Protein AF-A0A2M9NXG1-F1 (afdb_monomer)

Radius of gyration: 19.28 Å; Cα contacts (8 Å, |Δi|>4): 53; chains: 1; bounding box: 43×32×61 Å

Secondary structure (DSSP, 8-state):
------GGGGG------GGGGS-TTSHHHHHHHH---THHHHHHGGGS-SSSSPPPPHHHHHHHHHHHHHTT-S-HHHHHHHHHHHHHHHSSTT-----SHHHHHHHHHHHHHHHHHHHHHHHHHHHTT--

Foldseek 3Di:
DDDPPDPVVVPDDDDDDLVNLAACPDPLVVVVVVDDPPVVCVVCVVVDDPDDDDDDDVSVVVSLVCVCVVVVPPDSVSSVVVVVCCCVPVQVPVDDPDDDPVVVVVSVVVSSVVVSNVNVVVNVCVVVVVD

Structure (mmCIF, N/CA/C/O backbone):
data_AF-A0A2M9NXG1-F1
#
_entry.id   AF-A0A2M9NXG1-F1
#
loop_
_atom_site.group_PDB
_atom_site.id
_atom_site.type_symbol
_atom_site.label_atom_id
_atom_site.label_alt_id
_atom_site.label_comp_id
_atom_site.label_asym_id
_atom_site.label_entity_id
_atom_site.label_seq_id
_atom_site.pdbx_PDB_ins_code
_atom_site.Cartn_x
_atom_site.Cartn_y
_atom_site.Cartn_z
_atom_site.occupancy
_atom_site.B_iso_or_equiv
_atom_site.auth_seq_id
_atom_site.auth_comp_id
_atom_site.auth_asym_id
_atom_site.auth_atom_id
_atom_site.pdbx_PDB_model_num
ATOM 1 N N . MET A 1 1 ? -21.607 -7.079 36.948 1.00 35.66 1 MET A N 1
ATOM 2 C CA . MET A 1 1 ? -20.806 -8.142 37.595 1.00 35.66 1 MET A CA 1
ATOM 3 C C . MET A 1 1 ? -19.366 -8.006 37.132 1.00 35.66 1 MET A C 1
ATOM 5 O O . MET A 1 1 ? -19.154 -7.797 35.946 1.00 35.66 1 MET A O 1
ATOM 9 N N . LEU A 1 2 ? -18.403 -8.051 38.055 1.00 30.48 2 LEU A N 1
ATOM 10 C CA . LEU A 1 2 ? -16.974 -7.956 37.746 1.00 30.48 2 LEU A CA 1
ATOM 11 C C . LEU A 1 2 ? -16.522 -9.283 37.107 1.00 30.48 2 LEU A C 1
ATOM 13 O O . LEU A 1 2 ? -16.522 -10.313 37.778 1.00 30.48 2 LEU A 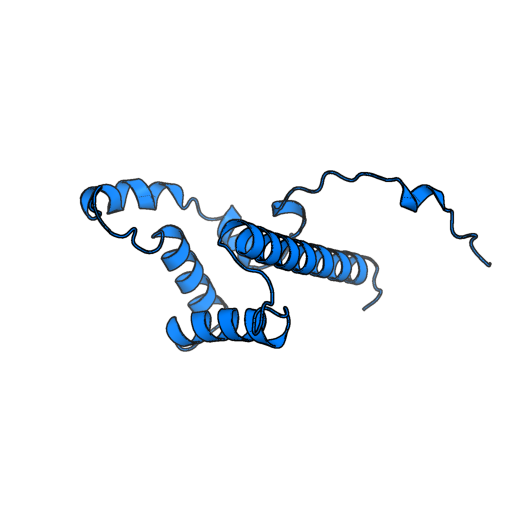O 1
ATOM 17 N N . SER A 1 3 ? -16.179 -9.278 35.818 1.00 47.06 3 SER A N 1
ATOM 18 C CA . SER A 1 3 ? -15.584 -10.447 35.161 1.00 47.06 3 SER A CA 1
ATOM 19 C C . SER A 1 3 ? -14.103 -10.512 35.517 1.00 47.06 3 SER A C 1
ATOM 21 O O . SER A 1 3 ? -13.369 -9.552 35.284 1.00 47.06 3 SER A O 1
ATOM 23 N N . LYS A 1 4 ? -13.651 -11.639 36.077 1.00 50.09 4 LYS A N 1
ATOM 24 C CA . LYS A 1 4 ? -12.222 -11.909 36.273 1.00 50.09 4 LYS A CA 1
ATOM 25 C C . LYS A 1 4 ? -11.551 -11.942 34.898 1.00 50.09 4 LYS A C 1
ATOM 27 O O . LYS A 1 4 ? -12.021 -12.637 34.002 1.00 50.09 4 LYS A O 1
ATOM 32 N N . HIS A 1 5 ? -10.481 -11.170 34.721 1.00 50.50 5 HIS A N 1
ATOM 33 C CA . HIS A 1 5 ? -9.634 -11.286 33.539 1.00 50.50 5 HIS A CA 1
ATOM 34 C C . HIS A 1 5 ? -8.909 -12.626 33.602 1.00 50.50 5 HIS A C 1
ATOM 36 O O . HIS A 1 5 ? -7.961 -12.783 34.372 1.00 50.50 5 HIS A O 1
ATOM 42 N N . ASP A 1 6 ? -9.378 -13.586 32.811 1.00 53.22 6 ASP A N 1
ATOM 43 C CA . ASP A 1 6 ? -8.722 -14.876 32.676 1.00 53.22 6 ASP A CA 1
ATOM 44 C C . ASP A 1 6 ? -7.356 -14.660 32.014 1.00 53.22 6 ASP A C 1
ATOM 46 O O . ASP A 1 6 ? -7.244 -14.213 30.869 1.00 53.22 6 ASP A O 1
ATOM 50 N N . SER A 1 7 ? -6.281 -14.937 32.750 1.00 57.00 7 SER A N 1
ATOM 51 C CA . SER A 1 7 ? -4.898 -14.792 32.279 1.00 57.00 7 SER A CA 1
ATOM 52 C C . SER A 1 7 ? -4.524 -15.774 31.162 1.00 57.00 7 SER A C 1
ATOM 54 O O . SER A 1 7 ? -3.406 -15.717 30.653 1.00 57.00 7 SER A O 1
ATOM 56 N N . ILE A 1 8 ? -5.458 -16.650 30.784 1.00 53.97 8 ILE A N 1
ATOM 57 C CA . ILE A 1 8 ? -5.332 -17.709 29.779 1.00 53.97 8 ILE A CA 1
ATOM 58 C C . ILE A 1 8 ? -5.081 -17.133 28.372 1.00 53.97 8 ILE A C 1
ATOM 60 O O . ILE A 1 8 ? -4.371 -17.743 27.578 1.00 53.97 8 ILE A O 1
ATOM 64 N N . LEU A 1 9 ? -5.523 -15.902 28.090 1.00 53.00 9 LEU A N 1
ATOM 65 C CA . LEU A 1 9 ? -5.294 -15.243 26.794 1.00 53.00 9 LEU A CA 1
ATOM 66 C C . LEU A 1 9 ? -3.826 -14.846 26.535 1.00 53.00 9 LEU A C 1
ATOM 68 O O . LEU A 1 9 ? -3.477 -14.508 25.408 1.00 53.00 9 LEU A O 1
ATOM 72 N N . ARG A 1 10 ? -2.942 -14.867 27.546 1.00 49.28 10 ARG A N 1
ATOM 73 C CA . ARG A 1 10 ? -1.537 -14.433 27.387 1.00 49.28 10 ARG A CA 1
ATOM 74 C C . ARG A 1 10 ? -0.636 -15.441 26.664 1.00 49.28 10 ARG A C 1
ATOM 76 O O . ARG A 1 10 ? 0.457 -15.061 26.260 1.00 49.28 10 ARG A O 1
ATOM 83 N N . GLY A 1 11 ? -1.072 -16.692 26.514 1.00 52.03 11 GLY A N 1
ATOM 84 C CA . GLY A 1 11 ? -0.316 -17.759 25.841 1.00 52.03 11 GLY A CA 1
ATOM 85 C C . GLY A 1 11 ? -0.928 -18.233 24.522 1.00 52.03 11 GLY A C 1
ATOM 86 O O . GLY A 1 11 ? -0.458 -19.219 23.959 1.00 52.03 11 GLY A O 1
ATOM 87 N N . GLN A 1 12 ? -1.993 -17.583 24.047 1.00 49.41 12 GLN A N 1
ATOM 88 C CA . GLN A 1 12 ? -2.719 -18.030 22.864 1.00 49.41 12 GLN A CA 1
ATOM 89 C C . GLN A 1 12 ? -1.974 -17.594 21.596 1.00 49.41 12 GLN A C 1
ATOM 91 O O . GLN A 1 12 ? -1.908 -16.413 21.260 1.00 49.41 12 GLN A O 1
ATOM 96 N N . LEU A 1 13 ? -1.382 -18.567 20.906 1.00 54.19 13 LEU A N 1
ATOM 97 C CA . LEU A 1 13 ? -0.794 -18.390 19.582 1.00 54.19 13 LEU A CA 1
ATOM 98 C C . LEU A 1 13 ? -1.910 -18.504 18.538 1.00 54.19 13 LEU A C 1
ATOM 100 O O . LEU A 1 13 ? -2.389 -19.599 18.254 1.00 54.19 13 LEU A O 1
ATOM 104 N N . GLU A 1 14 ? -2.335 -17.373 17.975 1.00 59.94 14 GLU A N 1
ATOM 105 C CA . GLU A 1 14 ? -3.220 -17.346 16.809 1.00 59.94 14 GLU A CA 1
ATOM 106 C C . GLU A 1 14 ? -2.398 -17.168 15.532 1.00 59.94 14 GLU A C 1
ATOM 108 O O . GLU A 1 14 ? -1.705 -16.168 15.337 1.00 59.94 14 GLU A O 1
ATOM 113 N N . MET A 1 15 ? -2.490 -18.152 14.639 1.00 55.59 15 MET A N 1
ATOM 114 C CA . MET A 1 15 ? -1.951 -18.051 13.287 1.00 55.59 15 MET A CA 1
ATOM 115 C C . MET A 1 15 ? -2.935 -17.253 12.430 1.00 55.59 15 MET A C 1
ATOM 117 O O . MET A 1 15 ? -3.906 -17.803 11.914 1.00 55.59 15 MET A O 1
ATOM 121 N N . ILE A 1 16 ? -2.691 -15.948 12.304 1.00 60.38 16 ILE A N 1
ATOM 122 C CA . ILE A 1 16 ? -3.506 -15.043 11.486 1.00 60.38 16 ILE A CA 1
ATOM 123 C C . ILE A 1 16 ? -2.853 -14.888 10.109 1.00 60.38 16 ILE A C 1
ATOM 125 O O . ILE A 1 16 ? -1.673 -14.549 10.000 1.00 60.38 16 ILE A O 1
ATOM 129 N N . THR A 1 17 ? -3.619 -15.118 9.043 1.00 63.62 17 THR A N 1
ATOM 130 C CA . THR A 1 17 ? -3.157 -14.859 7.668 1.00 63.62 17 THR A CA 1
ATOM 131 C C . THR A 1 17 ? -3.287 -13.373 7.328 1.00 63.62 17 THR A C 1
ATOM 133 O O . THR A 1 17 ? -4.179 -12.690 7.826 1.00 63.62 17 THR A O 1
ATOM 136 N N . LEU A 1 18 ? -2.409 -12.844 6.464 1.00 59.81 18 LEU A N 1
ATOM 137 C CA . LEU A 1 18 ? -2.421 -11.417 6.103 1.00 59.81 18 LEU A CA 1
ATOM 138 C C . LEU A 1 18 ? -3.780 -10.942 5.560 1.00 59.81 18 LEU A C 1
ATOM 140 O O . LEU A 1 18 ? -4.177 -9.811 5.828 1.00 59.81 18 LEU A O 1
ATOM 144 N N . ASP A 1 19 ? -4.499 -11.813 4.851 1.00 62.91 19 ASP A N 1
ATOM 145 C CA . ASP A 1 19 ? -5.816 -11.521 4.281 1.00 62.91 19 ASP A CA 1
ATOM 146 C C . ASP A 1 19 ? -6.896 -11.338 5.361 1.00 62.91 19 ASP A C 1
ATOM 148 O O . ASP A 1 19 ? -7.715 -10.420 5.300 1.00 62.91 19 ASP A O 1
ATOM 152 N N . GLN A 1 20 ? -6.819 -12.117 6.445 1.00 58.88 20 GLN A N 1
ATOM 153 C CA . GLN A 1 20 ? -7.715 -11.971 7.594 1.00 58.88 20 GLN A CA 1
ATOM 154 C C . GLN A 1 20 ? -7.539 -10.626 8.308 1.00 58.88 20 GLN A C 1
ATOM 156 O O . GLN A 1 20 ? -8.429 -10.207 9.052 1.00 58.88 20 GLN A O 1
ATOM 161 N N . LEU A 1 21 ? -6.411 -9.932 8.117 1.00 61.34 21 LEU A N 1
ATOM 162 C CA . LEU A 1 21 ? -6.132 -8.663 8.789 1.00 61.34 21 LEU A CA 1
ATOM 163 C C . LEU A 1 21 ? -6.814 -7.442 8.146 1.00 61.34 21 LEU A C 1
ATOM 165 O O . LEU A 1 21 ? -6.804 -6.339 8.700 1.00 61.34 21 LEU A O 1
ATOM 169 N N . VAL A 1 22 ? -7.413 -7.611 6.972 1.00 60.75 22 VAL A N 1
ATOM 170 C CA . VAL A 1 22 ? -7.978 -6.523 6.171 1.00 60.75 22 VAL A CA 1
ATOM 171 C C . VAL A 1 22 ? -9.515 -6.648 6.191 1.00 60.75 22 VAL A C 1
ATOM 173 O O . VAL A 1 22 ? -10.068 -7.719 6.424 1.00 60.75 22 VAL A O 1
ATOM 176 N N . ARG A 1 23 ? -10.252 -5.523 6.115 1.00 63.97 23 ARG A N 1
ATOM 177 C CA . ARG A 1 23 ? -11.684 -5.530 6.463 1.00 63.97 23 ARG A CA 1
ATOM 178 C C . ARG A 1 23 ? -12.533 -6.216 5.400 1.00 63.97 23 ARG A C 1
ATOM 180 O O . ARG A 1 23 ? -12.617 -5.650 4.318 1.00 63.97 23 ARG A O 1
ATOM 187 N N . PRO A 1 24 ? -13.311 -7.271 5.715 1.00 57.69 24 PRO A N 1
ATOM 188 C CA . PRO A 1 24 ? -13.941 -8.122 4.704 1.00 57.69 24 PRO A CA 1
ATOM 189 C C . PRO A 1 24 ? -14.957 -7.386 3.819 1.00 57.69 24 PRO A C 1
ATOM 191 O O . PRO A 1 24 ? -15.223 -7.812 2.705 1.00 57.69 24 PRO A O 1
ATOM 194 N N . ASN A 1 25 ? -15.510 -6.254 4.278 1.00 57.75 25 ASN A N 1
ATOM 195 C CA . ASN A 1 25 ? -16.458 -5.440 3.508 1.00 57.75 25 ASN A CA 1
ATOM 196 C C . ASN A 1 25 ? -15.860 -4.115 2.995 1.00 57.75 25 ASN A C 1
ATOM 198 O O . ASN A 1 25 ? -16.593 -3.205 2.605 1.00 57.75 25 ASN A O 1
ATOM 202 N N . GLN A 1 26 ? -14.533 -3.959 3.017 1.00 71.56 26 GLN A N 1
ATOM 203 C CA . GLN A 1 26 ? -13.892 -2.791 2.424 1.00 71.56 26 GLN A CA 1
ATOM 204 C C . GLN A 1 26 ? -13.865 -2.933 0.903 1.00 71.56 26 GLN A C 1
ATOM 206 O O . GLN A 1 26 ? -13.575 -3.993 0.361 1.00 71.56 26 GLN A O 1
ATOM 211 N N . LEU A 1 27 ? -14.118 -1.821 0.220 1.00 73.00 27 LEU A N 1
ATOM 212 C CA . LEU A 1 27 ? -14.170 -1.724 -1.236 1.00 73.00 27 LEU A CA 1
ATOM 213 C C . LEU A 1 27 ? -12.959 -2.355 -1.945 1.00 73.00 27 LEU A C 1
ATOM 215 O O . LEU A 1 27 ? -13.116 -2.983 -2.980 1.00 73.00 27 LEU A O 1
ATOM 219 N N . VAL A 1 28 ? -11.773 -2.276 -1.338 1.00 74.06 28 VAL A N 1
ATOM 220 C CA . VAL A 1 28 ? -10.535 -2.861 -1.875 1.00 74.06 28 VAL A CA 1
ATOM 221 C C . VAL A 1 28 ? -10.599 -4.394 -1.973 1.00 74.06 28 VAL A C 1
ATOM 223 O O . VAL A 1 28 ? -10.135 -4.938 -2.966 1.00 74.06 28 VAL A O 1
ATOM 226 N N . HIS A 1 29 ? -11.240 -5.088 -1.024 1.00 74.75 29 HIS A N 1
ATOM 227 C CA . HIS A 1 29 ? -11.441 -6.542 -1.129 1.00 74.75 29 HIS A CA 1
ATOM 228 C C . HIS A 1 29 ? -12.456 -6.910 -2.193 1.00 74.75 29 HIS A C 1
ATOM 230 O O . HIS A 1 29 ? -12.294 -7.914 -2.869 1.00 74.75 29 HIS A O 1
ATOM 236 N N . LYS A 1 30 ? -13.506 -6.098 -2.355 1.00 77.44 30 LYS A N 1
ATOM 237 C CA . LYS A 1 30 ? -14.485 -6.321 -3.424 1.00 77.44 30 LYS A CA 1
ATOM 238 C C . LYS A 1 30 ? -13.822 -6.194 -4.791 1.00 77.44 30 LYS A C 1
ATOM 240 O O . LYS A 1 30 ? -14.115 -6.984 -5.672 1.00 77.44 30 LYS A O 1
ATOM 245 N N . ILE A 1 31 ? -12.908 -5.236 -4.936 1.00 78.75 31 ILE A N 1
ATOM 246 C CA . ILE A 1 31 ? -12.103 -5.047 -6.146 1.00 78.75 31 ILE A CA 1
ATOM 247 C C . ILE A 1 31 ? -11.167 -6.244 -6.369 1.00 78.75 31 ILE A C 1
ATOM 249 O O . ILE A 1 31 ? -11.104 -6.754 -7.480 1.00 78.75 31 ILE A O 1
ATOM 253 N N . GLU A 1 32 ? -10.468 -6.708 -5.331 1.00 78.31 32 GLU A N 1
ATOM 254 C CA . GLU A 1 32 ? -9.538 -7.841 -5.438 1.00 78.31 32 GLU A CA 1
ATOM 255 C C . GLU A 1 32 ? -10.240 -9.181 -5.686 1.00 78.31 32 GLU A C 1
ATOM 257 O O . GLU A 1 32 ? -9.762 -9.976 -6.483 1.00 78.31 32 GLU A O 1
ATOM 262 N N . ALA A 1 33 ? -11.404 -9.412 -5.078 1.00 81.81 33 ALA A N 1
ATOM 263 C CA . ALA A 1 33 ? -12.207 -10.609 -5.319 1.00 81.81 33 ALA A CA 1
ATOM 264 C C . ALA A 1 33 ? -12.908 -10.596 -6.689 1.00 81.81 33 ALA A C 1
ATOM 266 O O . ALA A 1 33 ? -13.224 -11.654 -7.224 1.00 81.81 33 ALA A O 1
ATOM 267 N N . ALA A 1 34 ? -13.184 -9.413 -7.247 1.00 84.06 34 ALA A N 1
ATOM 268 C CA . ALA A 1 34 ? -13.870 -9.275 -8.531 1.00 84.06 34 ALA A CA 1
ATOM 269 C C . ALA A 1 34 ? -12.927 -9.315 -9.741 1.00 84.06 34 ALA A C 1
ATOM 271 O O . ALA A 1 34 ? -13.408 -9.462 -10.863 1.00 84.06 34 ALA A O 1
ATOM 272 N N . MET A 1 35 ? -11.616 -9.143 -9.545 1.00 83.62 35 MET A N 1
ATOM 273 C CA . MET A 1 35 ? -10.657 -9.036 -10.644 1.00 83.62 35 MET A CA 1
ATOM 274 C C . MET A 1 35 ? -9.442 -9.924 -10.417 1.00 83.62 35 MET A C 1
ATOM 276 O O . MET A 1 35 ? -8.687 -9.742 -9.465 1.00 83.62 35 MET A O 1
ATOM 280 N N . ASP A 1 36 ? -9.215 -10.831 -11.361 1.00 87.81 36 ASP A N 1
ATOM 281 C CA . ASP A 1 36 ? -7.936 -11.512 -11.493 1.00 87.81 36 ASP A CA 1
ATOM 282 C C . ASP A 1 36 ? -6.919 -10.558 -12.136 1.00 87.81 36 ASP A C 1
ATOM 284 O O . ASP A 1 36 ? -7.183 -9.968 -13.181 1.00 87.81 36 ASP A O 1
ATOM 288 N N . PHE A 1 37 ? -5.762 -10.381 -11.498 1.00 86.00 37 PHE A N 1
ATOM 289 C CA . PHE A 1 37 ? -4.680 -9.519 -11.982 1.00 86.00 37 PHE A CA 1
ATOM 290 C C . PHE A 1 37 ? -3.532 -10.302 -12.628 1.00 86.00 37 PHE A C 1
ATOM 292 O O . PHE A 1 37 ? -2.585 -9.687 -13.120 1.00 86.00 37 PHE A O 1
ATOM 299 N N . THR A 1 38 ? -3.575 -11.637 -12.608 1.00 88.81 38 THR A N 1
ATOM 300 C CA . THR A 1 38 ? -2.465 -12.473 -13.090 1.00 88.81 38 THR A CA 1
ATOM 301 C C . THR A 1 38 ? -2.224 -12.307 -14.589 1.00 88.81 38 THR A C 1
ATOM 303 O O . THR A 1 38 ? -1.067 -12.215 -14.998 1.00 88.81 38 THR A O 1
ATOM 306 N N . PHE A 1 39 ? -3.290 -12.109 -15.377 1.00 90.50 39 PHE A N 1
ATOM 307 C CA . PHE A 1 39 ? -3.226 -11.880 -16.829 1.00 90.50 39 PHE A CA 1
ATOM 308 C C . PHE A 1 39 ? -2.310 -10.713 -17.235 1.00 90.50 39 PHE A C 1
ATOM 310 O O . PHE A 1 39 ? -1.793 -10.673 -18.349 1.00 90.50 39 PHE A O 1
ATOM 317 N N . ILE A 1 40 ? -2.103 -9.743 -16.337 1.00 90.06 40 ILE A N 1
ATOM 318 C CA . ILE A 1 40 ? -1.285 -8.559 -16.611 1.00 90.06 40 ILE A CA 1
ATOM 319 C C . ILE A 1 40 ? 0.160 -8.963 -16.868 1.00 90.06 40 ILE A C 1
ATOM 321 O O . ILE A 1 40 ? 0.795 -8.368 -17.734 1.00 90.06 40 ILE A O 1
ATOM 325 N N . TYR A 1 41 ? 0.676 -9.958 -16.141 1.00 90.06 41 TYR A N 1
ATOM 326 C CA . TYR A 1 41 ? 2.051 -10.408 -16.327 1.00 90.06 41 TYR A CA 1
ATOM 327 C C . TYR A 1 41 ? 2.268 -10.953 -17.731 1.00 90.06 41 TYR A C 1
ATOM 329 O O . TYR A 1 41 ? 3.248 -10.567 -18.360 1.00 90.06 41 TYR A O 1
ATOM 337 N N . ASP A 1 42 ? 1.335 -11.754 -18.242 1.00 92.19 42 ASP A N 1
ATOM 338 C CA . ASP A 1 42 ? 1.429 -12.324 -19.587 1.00 92.19 42 ASP A CA 1
ATOM 339 C C . ASP A 1 42 ? 1.393 -11.238 -20.668 1.00 92.19 42 ASP A C 1
ATOM 341 O O . ASP A 1 42 ? 2.158 -11.296 -21.625 1.00 92.19 42 ASP A O 1
ATOM 345 N N . LEU A 1 43 ? 0.568 -10.199 -20.488 1.00 91.06 43 LEU A N 1
ATOM 346 C CA . LEU A 1 43 ? 0.452 -9.100 -21.453 1.00 91.06 43 LEU A CA 1
ATOM 347 C C . LEU A 1 43 ? 1.706 -8.231 -21.554 1.00 91.06 43 LEU A C 1
ATOM 349 O O . LEU A 1 43 ? 1.986 -7.677 -22.615 1.00 91.06 43 LEU A O 1
ATOM 353 N N . VAL A 1 44 ? 2.414 -8.036 -20.443 1.00 90.12 44 VAL A N 1
ATOM 354 C CA . VAL A 1 44 ? 3.516 -7.066 -20.382 1.00 90.12 44 VAL A CA 1
ATOM 355 C C . VAL A 1 44 ? 4.888 -7.717 -20.330 1.00 90.12 44 VAL A C 1
ATOM 357 O O . VAL A 1 44 ? 5.874 -6.992 -20.412 1.00 90.12 44 VAL A O 1
ATOM 360 N N . LYS A 1 45 ? 4.977 -9.046 -20.196 1.00 88.44 45 LYS A N 1
ATOM 361 C CA . LYS A 1 45 ? 6.239 -9.776 -20.010 1.00 88.44 45 LYS A CA 1
ATOM 362 C C . LYS A 1 45 ? 7.309 -9.359 -21.017 1.00 88.44 45 LYS A C 1
ATOM 364 O O . LYS A 1 45 ? 8.406 -8.994 -20.610 1.00 88.44 45 LYS A O 1
ATOM 369 N N . ASP A 1 46 ? 6.952 -9.325 -22.297 1.00 90.94 46 ASP A N 1
ATOM 370 C CA . ASP A 1 46 ? 7.884 -9.027 -23.390 1.00 90.94 46 ASP A CA 1
ATOM 371 C C . ASP A 1 46 ? 8.329 -7.552 -23.424 1.00 90.94 46 ASP A C 1
ATOM 373 O O . ASP A 1 46 ? 9.307 -7.202 -24.082 1.00 90.94 46 ASP A O 1
ATOM 377 N N . MET A 1 47 ? 7.634 -6.675 -22.691 1.00 87.12 47 MET A N 1
ATOM 378 C CA . MET A 1 47 ? 7.972 -5.254 -22.559 1.00 87.12 47 MET A CA 1
ATOM 379 C C . MET A 1 47 ? 9.003 -4.991 -21.452 1.00 87.12 47 MET A C 1
ATOM 381 O O . MET A 1 47 ? 9.532 -3.880 -21.363 1.00 87.12 47 MET A O 1
ATOM 385 N N . TYR A 1 48 ? 9.280 -5.975 -20.591 1.00 84.56 48 TYR A N 1
ATOM 386 C CA . TYR A 1 48 ? 10.234 -5.849 -19.493 1.00 84.56 48 TYR A CA 1
ATOM 387 C C . TYR A 1 48 ? 11.524 -6.615 -19.788 1.00 84.56 48 TYR A C 1
ATOM 389 O O . TYR A 1 48 ? 11.517 -7.768 -20.199 1.00 84.56 48 TYR A O 1
ATOM 397 N N . SER A 1 49 ? 12.657 -5.965 -19.525 1.00 84.44 49 SER A N 1
ATOM 398 C CA . SER A 1 49 ? 13.973 -6.602 -19.599 1.00 84.44 49 SER A CA 1
ATOM 399 C C . SER A 1 49 ? 14.185 -7.557 -18.421 1.00 84.44 49 SER A C 1
ATOM 401 O O . SER A 1 49 ? 13.904 -7.197 -17.276 1.00 84.44 49 SER A O 1
ATOM 403 N N . GLU A 1 50 ? 14.763 -8.733 -18.684 1.00 81.75 50 GLU A N 1
ATOM 404 C CA . GLU A 1 50 ? 15.204 -9.667 -17.634 1.00 81.75 50 GLU A CA 1
ATOM 405 C C . GLU A 1 50 ? 16.451 -9.171 -16.882 1.00 81.75 50 GLU A C 1
ATOM 407 O O . GLU A 1 50 ? 16.768 -9.649 -15.793 1.00 81.75 50 GLU A O 1
ATOM 412 N N . VAL A 1 51 ? 17.156 -8.183 -17.443 1.00 86.31 51 VAL A N 1
ATOM 413 C CA . VAL A 1 51 ? 18.365 -7.589 -16.863 1.00 86.31 51 VAL A CA 1
ATOM 414 C C . VAL A 1 51 ? 18.170 -6.110 -16.545 1.00 86.31 51 VAL A C 1
ATOM 416 O O . VAL A 1 51 ? 17.538 -5.366 -17.298 1.00 86.31 51 VAL A O 1
ATOM 419 N N . GLY A 1 52 ? 18.761 -5.661 -15.438 1.00 83.00 52 GLY A N 1
ATOM 420 C CA . GLY A 1 52 ? 18.744 -4.263 -15.009 1.00 83.00 52 GLY A CA 1
ATOM 421 C C . GLY A 1 52 ? 17.936 -4.026 -13.736 1.00 83.00 52 GLY A C 1
ATOM 422 O O . GLY A 1 52 ? 17.654 -4.943 -12.967 1.00 83.00 52 GLY A O 1
ATOM 423 N N . ARG A 1 53 ? 17.606 -2.756 -13.474 1.00 79.69 53 ARG A N 1
ATOM 424 C CA . ARG A 1 53 ? 16.842 -2.372 -12.284 1.00 79.69 53 ARG A CA 1
ATOM 425 C C . ARG A 1 53 ? 15.382 -2.810 -12.456 1.00 79.69 53 ARG A C 1
ATOM 427 O O . ARG A 1 53 ? 14.741 -2.334 -13.393 1.00 79.69 53 ARG A O 1
ATOM 434 N N . PRO A 1 54 ? 14.826 -3.621 -11.538 1.00 80.00 54 PRO A N 1
ATOM 435 C CA . PRO A 1 54 ? 13.423 -3.996 -11.594 1.00 80.00 54 PRO A CA 1
ATOM 436 C C . PRO A 1 54 ? 12.533 -2.755 -11.578 1.00 80.00 54 PRO A C 1
ATOM 438 O O . PRO A 1 54 ? 12.686 -1.865 -10.733 1.00 80.00 54 PRO A O 1
ATOM 441 N N . SER A 1 55 ? 11.609 -2.699 -12.530 1.00 79.25 55 SER A N 1
ATOM 442 C CA . SER A 1 55 ? 10.549 -1.697 -12.538 1.00 79.25 55 SER A CA 1
ATOM 443 C C . SER A 1 55 ? 9.509 -2.004 -11.460 1.00 79.25 55 SER A C 1
ATOM 445 O O . SER A 1 55 ? 9.458 -3.108 -10.916 1.00 79.25 55 SER A O 1
ATOM 447 N N . ILE A 1 56 ? 8.661 -1.023 -11.142 1.00 80.44 56 ILE A N 1
ATOM 448 C CA . ILE A 1 56 ? 7.513 -1.249 -10.255 1.00 80.44 56 ILE A CA 1
ATOM 449 C C . ILE A 1 56 ? 6.646 -2.362 -10.851 1.00 80.44 56 ILE A C 1
ATOM 451 O O . ILE A 1 56 ? 6.361 -2.355 -12.046 1.00 80.44 56 ILE A O 1
ATOM 455 N N . ASN A 1 57 ? 6.219 -3.296 -10.001 1.00 85.81 57 ASN A N 1
ATOM 456 C CA . ASN A 1 57 ? 5.345 -4.391 -10.398 1.00 85.81 57 ASN A CA 1
ATOM 457 C C . ASN A 1 57 ? 4.066 -3.832 -11.068 1.00 85.81 57 ASN A C 1
ATOM 459 O O . ASN A 1 57 ? 3.372 -3.017 -10.446 1.00 85.81 57 ASN A O 1
ATOM 463 N N . PRO A 1 58 ? 3.732 -4.257 -12.300 1.00 87.19 58 PRO A N 1
ATOM 464 C CA . PRO A 1 58 ? 2.626 -3.686 -13.073 1.00 87.19 58 PRO A CA 1
ATOM 465 C C . PRO A 1 58 ? 1.269 -3.839 -12.368 1.00 87.19 58 PRO A C 1
ATOM 467 O O . PRO A 1 58 ? 0.430 -2.940 -12.432 1.00 87.19 58 PRO A O 1
ATOM 470 N N . VAL A 1 59 ? 1.081 -4.914 -11.594 1.00 89.62 59 VAL A N 1
ATOM 471 C CA . VAL A 1 59 ? -0.133 -5.128 -10.791 1.00 89.62 59 VAL A CA 1
ATOM 472 C C . VAL A 1 59 ? -0.278 -4.063 -9.701 1.00 89.62 59 VAL A C 1
ATOM 474 O O . VAL A 1 59 ? -1.380 -3.575 -9.456 1.00 89.62 59 VAL A O 1
ATOM 477 N N . ILE A 1 60 ? 0.824 -3.652 -9.062 1.00 87.31 60 ILE A N 1
ATOM 478 C CA . ILE A 1 60 ? 0.799 -2.599 -8.032 1.00 87.31 60 ILE A CA 1
ATOM 479 C C . ILE A 1 60 ? 0.370 -1.271 -8.653 1.00 87.31 60 ILE A C 1
ATOM 481 O O . ILE A 1 60 ? -0.450 -0.559 -8.073 1.00 87.31 60 ILE A O 1
ATOM 485 N N . LEU A 1 61 ? 0.889 -0.951 -9.840 1.00 87.31 61 LEU A N 1
ATOM 486 C CA . LEU A 1 61 ? 0.536 0.276 -10.546 1.00 87.31 61 LEU A CA 1
ATOM 487 C C . LEU A 1 61 ? -0.961 0.319 -10.885 1.00 87.31 61 LEU A C 1
ATOM 489 O O . LEU A 1 61 ? -1.623 1.335 -10.650 1.00 87.31 61 LEU A O 1
ATOM 493 N N . LEU A 1 62 ? -1.516 -0.797 -11.365 1.00 88.88 62 LEU A N 1
ATOM 494 C CA . LEU A 1 62 ? -2.945 -0.891 -11.647 1.00 88.88 62 LEU A CA 1
ATOM 495 C C . LEU A 1 62 ? -3.781 -0.786 -10.363 1.00 88.88 62 LEU A C 1
ATOM 497 O O . LEU A 1 62 ? -4.730 -0.004 -10.316 1.00 88.88 62 LEU A O 1
ATOM 501 N N . LYS A 1 63 ? -3.394 -1.487 -9.287 1.00 86.81 63 LYS A N 1
ATOM 502 C CA . LYS A 1 63 ? -4.063 -1.398 -7.976 1.00 86.81 63 LYS A CA 1
ATOM 503 C C . LYS A 1 63 ? -4.07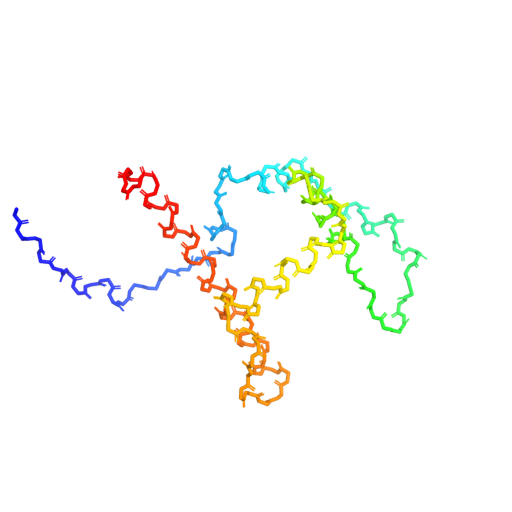1 0.039 -7.436 1.00 86.81 63 LYS A C 1
ATOM 505 O O . LYS A 1 63 ? -5.110 0.508 -6.976 1.00 86.81 63 LYS A O 1
ATOM 510 N N . LEU A 1 64 ? -2.960 0.771 -7.540 1.00 88.06 64 LEU A N 1
ATOM 511 C CA . LEU A 1 64 ? -2.899 2.186 -7.149 1.00 88.06 64 LEU A CA 1
ATOM 512 C C . LEU A 1 64 ? -3.804 3.070 -8.020 1.00 88.06 64 LEU A C 1
ATOM 514 O O . LEU A 1 64 ? -4.453 3.971 -7.493 1.00 88.06 64 LEU A O 1
ATOM 518 N N . THR A 1 65 ? -3.894 2.792 -9.322 1.00 88.06 65 THR A N 1
ATOM 519 C CA . THR A 1 65 ? -4.774 3.521 -10.255 1.00 88.06 65 THR A CA 1
ATOM 520 C C . THR A 1 65 ? -6.251 3.292 -9.934 1.00 88.06 65 THR A C 1
ATOM 522 O O . THR A 1 65 ? -7.051 4.232 -9.953 1.00 88.06 65 THR A O 1
ATOM 525 N N . LEU A 1 66 ? -6.615 2.060 -9.574 1.00 88.50 66 LEU A N 1
ATOM 526 C CA . LEU A 1 66 ? -7.960 1.715 -9.121 1.00 88.50 66 LEU A CA 1
ATOM 527 C C . LEU A 1 66 ? -8.296 2.432 -7.816 1.00 88.50 66 LEU A C 1
ATOM 529 O O . LEU A 1 66 ? -9.355 3.045 -7.721 1.00 88.50 66 LEU A O 1
ATOM 533 N N . ILE A 1 67 ? -7.386 2.421 -6.838 1.00 86.31 67 ILE A N 1
ATOM 534 C CA . ILE A 1 67 ? -7.541 3.166 -5.579 1.00 86.31 67 ILE A CA 1
ATOM 535 C C . ILE A 1 67 ? -7.729 4.657 -5.869 1.00 86.31 67 ILE A C 1
ATOM 537 O O . ILE A 1 67 ? -8.664 5.261 -5.350 1.00 86.31 67 ILE A O 1
ATOM 541 N N . GLN A 1 68 ? -6.892 5.242 -6.727 1.00 89.00 68 GLN A N 1
ATOM 542 C CA . GLN A 1 68 ? -6.993 6.649 -7.100 1.00 89.00 68 GLN A CA 1
ATOM 543 C C . GLN A 1 68 ? -8.405 6.995 -7.597 1.00 89.00 68 GLN A C 1
ATOM 545 O O . GLN A 1 68 ? -9.027 7.908 -7.058 1.00 89.00 68 GLN A O 1
ATOM 550 N N . HIS A 1 69 ? -8.921 6.260 -8.587 1.00 88.94 69 HIS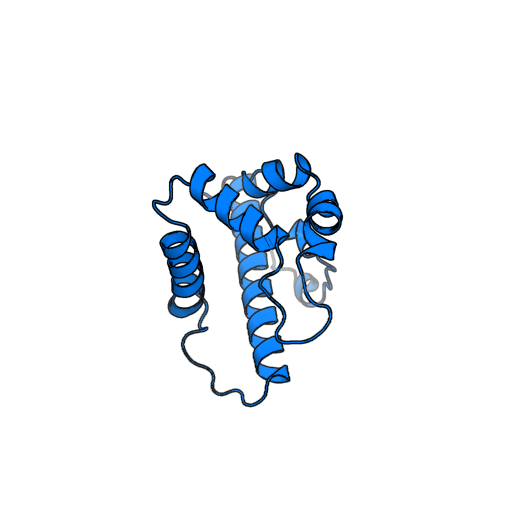 A N 1
ATOM 551 C CA . HIS A 1 69 ? -10.242 6.530 -9.164 1.00 88.94 69 HIS A CA 1
ATOM 552 C C . HIS A 1 69 ? -11.369 6.249 -8.171 1.00 88.94 69 HIS A C 1
ATOM 554 O O . HIS A 1 69 ? -12.289 7.049 -8.028 1.00 88.94 69 HIS A O 1
ATOM 560 N N . THR A 1 70 ? -11.266 5.144 -7.437 1.00 85.88 70 THR A N 1
ATOM 561 C CA . THR A 1 70 ? -12.282 4.704 -6.477 1.00 85.88 70 THR A CA 1
ATOM 562 C C . THR A 1 70 ? -12.456 5.693 -5.323 1.00 85.88 70 THR A C 1
ATOM 564 O O . THR A 1 70 ? -13.573 5.927 -4.870 1.00 85.88 70 THR A O 1
ATOM 567 N N . PHE A 1 71 ? -11.360 6.283 -4.839 1.00 84.44 71 PHE A N 1
ATOM 568 C CA . PHE A 1 71 ? -11.373 7.253 -3.741 1.00 84.44 71 PHE A CA 1
ATOM 569 C C . PHE A 1 71 ? -11.355 8.715 -4.221 1.00 84.44 71 PHE A C 1
ATOM 571 O O . PHE A 1 71 ? -11.198 9.618 -3.398 1.00 84.44 71 PHE A O 1
ATOM 578 N N . GLY A 1 72 ? -11.496 8.966 -5.529 1.00 88.12 72 GLY A N 1
ATOM 579 C CA . GLY A 1 72 ? -11.542 10.317 -6.098 1.00 88.12 72 GLY A CA 1
ATOM 580 C C . GLY A 1 72 ? -10.266 11.137 -5.871 1.00 88.12 72 GLY A C 1
ATOM 581 O O . GLY A 1 72 ? -10.330 12.351 -5.677 1.00 88.12 72 GLY A O 1
ATOM 582 N N . ILE A 1 73 ? -9.098 10.491 -5.840 1.00 89.50 73 ILE A N 1
ATOM 583 C CA . ILE A 1 73 ? -7.814 11.169 -5.631 1.00 89.50 73 ILE A CA 1
ATOM 584 C C . ILE A 1 73 ? -7.364 11.801 -6.954 1.00 89.50 73 ILE A C 1
ATOM 586 O O . ILE A 1 73 ? -7.347 11.158 -8.002 1.00 89.50 73 ILE A O 1
ATOM 590 N N . ARG A 1 74 ? -6.956 13.074 -6.911 1.00 88.50 74 ARG A N 1
ATOM 591 C CA . ARG A 1 74 ? -6.693 13.879 -8.118 1.00 88.50 74 ARG A CA 1
ATOM 592 C C . ARG A 1 74 ? -5.575 13.340 -9.004 1.00 88.50 74 ARG A C 1
ATOM 594 O O . ARG A 1 74 ? -5.596 13.552 -10.209 1.00 88.50 74 ARG A O 1
ATOM 601 N N . SER A 1 75 ? -4.578 12.678 -8.422 1.00 91.25 75 SER A N 1
ATOM 602 C CA . SER A 1 75 ? -3.470 12.100 -9.180 1.00 91.25 75 SER A CA 1
ATOM 603 C C . SER A 1 75 ? -2.898 10.859 -8.504 1.00 91.25 75 SER A C 1
ATOM 605 O O . SER A 1 75 ? -2.984 10.681 -7.283 1.00 91.25 75 SER A O 1
ATOM 607 N N . LEU A 1 76 ? -2.246 10.019 -9.304 1.00 87.94 76 LEU A N 1
ATOM 608 C CA . LEU A 1 76 ? -1.496 8.874 -8.803 1.00 87.94 76 LEU A CA 1
ATOM 609 C C . LEU A 1 76 ? -0.344 9.318 -7.889 1.00 87.94 76 LEU A C 1
ATOM 611 O O . LEU A 1 76 ? -0.102 8.696 -6.859 1.00 87.94 76 LEU A O 1
ATOM 615 N N . ARG A 1 77 ? 0.306 10.444 -8.219 1.00 89.00 77 ARG A N 1
ATOM 616 C CA . ARG A 1 77 ? 1.322 11.079 -7.368 1.00 89.00 77 ARG A CA 1
ATOM 617 C C . ARG A 1 77 ? 0.760 11.394 -5.986 1.00 89.00 77 ARG A C 1
ATOM 619 O O . ARG A 1 77 ? 1.338 10.974 -4.997 1.00 89.00 77 ARG A O 1
ATOM 626 N N . GLU A 1 78 ? -0.394 12.054 -5.922 1.00 89.88 78 GLU A N 1
ATOM 627 C CA . GLU A 1 78 ? -1.039 12.384 -4.648 1.00 89.88 78 GLU A CA 1
ATOM 628 C C . GLU A 1 78 ? -1.440 11.121 -3.866 1.00 89.88 78 GLU A C 1
ATOM 630 O O . GLU A 1 78 ? -1.329 11.089 -2.644 1.00 89.88 78 GLU A O 1
ATOM 635 N N . THR A 1 79 ? -1.856 10.055 -4.557 1.00 87.75 79 THR A N 1
ATOM 636 C CA . THR A 1 79 ? -2.156 8.757 -3.924 1.00 87.75 79 THR A CA 1
ATOM 637 C C . THR A 1 79 ? -0.910 8.169 -3.265 1.00 87.75 79 THR A C 1
ATOM 639 O O . THR A 1 79 ? -0.945 7.781 -2.098 1.00 87.75 79 THR A O 1
ATOM 642 N N . ILE A 1 80 ? 0.202 8.153 -3.999 1.00 87.44 80 ILE A N 1
ATOM 643 C CA . ILE A 1 80 ? 1.499 7.681 -3.516 1.00 87.44 80 ILE A CA 1
ATOM 644 C C . ILE A 1 80 ? 1.966 8.540 -2.333 1.00 87.44 80 ILE A C 1
ATOM 646 O O . ILE A 1 80 ? 2.291 7.999 -1.277 1.00 87.44 80 ILE A O 1
ATOM 650 N N . ASP A 1 81 ? 1.926 9.864 -2.467 1.00 89.25 81 ASP A N 1
ATOM 651 C CA . ASP A 1 81 ? 2.358 10.799 -1.428 1.00 89.25 81 ASP A CA 1
ATOM 652 C C . ASP A 1 81 ? 1.534 10.647 -0.147 1.00 89.25 81 ASP A C 1
ATOM 654 O O . ASP A 1 81 ? 2.103 10.661 0.941 1.00 89.25 81 ASP A O 1
ATOM 658 N N . ARG A 1 82 ? 0.217 10.425 -0.249 1.00 86.19 82 ARG A N 1
ATOM 659 C CA . ARG A 1 82 ? -0.638 10.141 0.915 1.00 86.19 82 ARG A CA 1
ATOM 660 C C . ARG A 1 82 ? -0.240 8.841 1.612 1.00 86.19 82 ARG A C 1
ATOM 662 O O . ARG A 1 82 ? -0.110 8.836 2.834 1.00 86.19 82 ARG A O 1
ATOM 669 N N . VAL A 1 83 ? -0.003 7.764 0.858 1.00 84.62 83 VAL A N 1
ATOM 670 C CA . VAL A 1 83 ? 0.450 6.479 1.425 1.00 84.62 83 VAL A CA 1
ATOM 671 C C . VAL A 1 83 ? 1.800 6.648 2.130 1.00 84.62 83 VAL A C 1
ATOM 673 O O . VAL A 1 83 ? 1.967 6.181 3.258 1.00 84.62 83 VAL A O 1
ATOM 676 N N . PHE A 1 84 ? 2.746 7.363 1.514 1.00 84.94 84 PHE A N 1
ATOM 677 C CA . PHE A 1 84 ? 4.051 7.649 2.115 1.00 84.94 84 PHE A CA 1
ATOM 678 C C . PHE A 1 84 ? 3.967 8.587 3.326 1.00 84.94 84 PHE A C 1
ATOM 680 O O . PHE A 1 84 ? 4.710 8.396 4.290 1.00 84.94 84 PHE A O 1
ATOM 687 N N . ALA A 1 85 ? 3.093 9.592 3.299 1.00 87.19 85 ALA A N 1
ATOM 688 C CA . ALA A 1 85 ? 2.883 10.504 4.418 1.00 87.19 85 ALA A CA 1
ATOM 689 C C . ALA A 1 85 ? 2.290 9.766 5.622 1.00 87.19 85 ALA A C 1
ATOM 691 O O . ALA A 1 85 ? 2.807 9.900 6.727 1.00 87.19 85 ALA A O 1
ATOM 692 N N . ASP A 1 86 ? 1.281 8.918 5.412 1.00 86.69 86 ASP A N 1
ATOM 693 C CA . ASP A 1 86 ? 0.690 8.106 6.479 1.00 86.69 86 ASP A CA 1
ATOM 694 C C . ASP A 1 86 ? 1.722 7.154 7.094 1.00 86.69 86 ASP A C 1
ATOM 696 O O . ASP A 1 86 ? 1.868 7.088 8.315 1.00 86.69 86 ASP A O 1
ATOM 700 N N . ALA A 1 87 ? 2.507 6.485 6.253 1.00 84.25 87 ALA A N 1
ATOM 701 C CA . ALA A 1 87 ? 3.651 5.681 6.667 1.00 84.25 87 ALA A CA 1
ATOM 702 C C . ALA A 1 87 ? 4.630 6.444 7.584 1.00 84.25 87 ALA A C 1
ATOM 704 O O . ALA A 1 87 ? 5.043 5.941 8.633 1.00 84.25 87 ALA A O 1
ATOM 705 N N . LYS A 1 88 ? 5.009 7.664 7.195 1.00 85.06 88 LYS A N 1
ATOM 706 C CA . LYS A 1 88 ? 5.984 8.478 7.931 1.00 85.06 88 LYS A CA 1
ATOM 707 C C . LYS A 1 88 ? 5.409 9.036 9.230 1.00 85.06 88 LYS A C 1
ATOM 709 O O . LYS A 1 88 ? 6.036 8.879 10.274 1.00 85.06 88 LYS A O 1
ATOM 714 N N . GLU A 1 89 ? 4.235 9.656 9.162 1.00 86.88 89 GLU A N 1
ATOM 715 C CA . GLU A 1 89 ? 3.662 10.435 10.264 1.00 86.88 89 GLU A CA 1
ATOM 716 C C . GLU A 1 89 ? 2.889 9.569 11.263 1.00 86.88 89 GLU A C 1
ATOM 718 O O . GLU A 1 89 ? 2.972 9.796 12.467 1.00 86.88 89 GLU A O 1
ATOM 723 N N . LYS A 1 90 ? 2.154 8.550 10.797 1.00 84.38 90 LYS A N 1
ATOM 724 C CA . LYS A 1 90 ? 1.292 7.721 11.663 1.00 84.38 90 LYS A CA 1
ATOM 725 C C . LYS A 1 90 ? 1.946 6.411 12.091 1.00 84.38 90 LYS A C 1
ATOM 727 O O . LYS A 1 90 ? 1.496 5.802 13.061 1.00 84.38 90 LYS A O 1
ATOM 732 N N . HIS A 1 91 ? 2.972 5.961 11.370 1.00 84.19 91 HIS A N 1
ATOM 733 C CA . HIS A 1 91 ? 3.538 4.617 11.530 1.00 84.19 91 HIS A CA 1
ATOM 734 C C . HIS A 1 91 ? 5.046 4.605 11.810 1.00 84.19 91 HIS A C 1
ATOM 736 O O . HIS A 1 91 ? 5.694 3.566 11.703 1.00 84.19 91 HIS A O 1
ATOM 742 N N . GLY A 1 92 ? 5.611 5.752 12.203 1.00 81.69 92 GLY A N 1
ATOM 743 C CA . GLY A 1 92 ? 6.980 5.832 12.716 1.00 81.69 92 GLY A CA 1
ATOM 744 C C . GLY A 1 92 ? 8.065 5.540 11.678 1.00 81.69 92 GLY A C 1
ATOM 745 O O . GLY A 1 92 ? 9.208 5.306 12.055 1.00 81.69 92 GLY A O 1
ATOM 746 N N . MET A 1 93 ? 7.747 5.574 10.378 1.00 86.31 93 MET A N 1
ATOM 747 C CA . MET A 1 93 ? 8.721 5.316 9.305 1.00 86.31 93 MET A CA 1
ATOM 748 C C . MET A 1 93 ? 9.480 6.575 8.862 1.00 86.31 93 MET A C 1
ATOM 750 O O . MET A 1 93 ? 10.148 6.575 7.830 1.00 86.31 93 MET A O 1
ATOM 754 N N . ARG A 1 94 ? 9.378 7.670 9.627 1.00 84.44 94 ARG A N 1
ATOM 755 C CA . ARG A 1 94 ? 10.125 8.908 9.371 1.0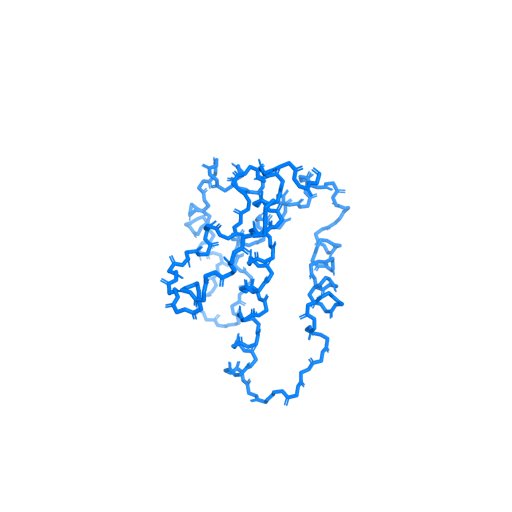0 84.44 94 ARG A CA 1
ATOM 756 C C . ARG A 1 94 ? 11.600 8.785 9.746 1.00 84.44 94 ARG A C 1
ATOM 758 O O . ARG A 1 94 ? 12.445 9.355 9.063 1.00 84.44 94 ARG A O 1
ATOM 765 N N . TRP A 1 95 ? 11.895 8.031 10.803 1.00 81.12 95 TRP A N 1
ATOM 766 C CA . TRP A 1 95 ? 13.241 7.851 11.333 1.00 81.12 95 TRP A CA 1
ATOM 767 C C . TRP A 1 95 ? 13.441 6.405 11.779 1.00 81.12 95 TRP A C 1
ATOM 769 O O . TRP A 1 95 ? 12.522 5.759 12.275 1.00 81.12 95 TRP A O 1
ATOM 779 N N . THR A 1 96 ? 14.657 5.900 11.622 1.00 82.31 96 THR A N 1
ATOM 780 C CA . THR A 1 96 ? 15.052 4.583 12.119 1.00 82.31 96 THR A CA 1
ATOM 781 C C . THR A 1 96 ? 16.481 4.648 12.628 1.00 82.31 96 THR A C 1
ATOM 783 O O . THR A 1 96 ? 17.340 5.294 12.030 1.00 82.31 96 THR A O 1
ATOM 786 N N . THR A 1 97 ? 16.726 4.001 13.761 1.00 83.94 97 THR A N 1
ATOM 787 C CA . THR A 1 97 ? 18.070 3.819 14.321 1.00 83.94 97 THR A CA 1
ATOM 788 C C . THR A 1 97 ? 18.699 2.502 13.860 1.00 83.94 97 THR A C 1
ATOM 790 O O . THR A 1 97 ? 19.865 2.232 14.158 1.00 83.94 97 THR A O 1
ATOM 793 N N . LEU A 1 98 ? 17.946 1.677 13.120 1.00 86.25 98 LEU A N 1
ATOM 794 C CA . LEU A 1 98 ? 18.391 0.382 12.624 1.00 86.25 98 LEU A CA 1
ATOM 795 C C . LEU A 1 98 ? 19.329 0.553 11.425 1.00 86.25 98 LEU A C 1
ATOM 797 O O . LEU A 1 98 ? 19.135 1.412 10.567 1.00 86.25 98 LEU A O 1
ATOM 801 N N . ARG A 1 99 ? 20.352 -0.301 11.357 1.00 87.94 99 ARG A N 1
ATOM 802 C CA . ARG A 1 99 ? 21.330 -0.329 10.264 1.00 87.94 99 ARG A CA 1
ATOM 803 C C . ARG A 1 99 ? 21.250 -1.659 9.522 1.00 87.94 99 ARG A C 1
ATOM 805 O O . ARG A 1 99 ? 21.248 -2.711 10.159 1.00 87.94 99 ARG A O 1
ATOM 812 N N . GLY A 1 100 ? 21.246 -1.589 8.192 1.00 88.12 100 GLY A N 1
ATOM 813 C CA . GLY A 1 100 ? 21.188 -2.748 7.298 1.00 88.12 100 GLY A CA 1
ATOM 814 C C . GLY A 1 100 ? 19.776 -3.068 6.796 1.00 88.12 100 GLY A C 1
ATOM 815 O O . GLY A 1 100 ? 18.784 -2.829 7.485 1.00 88.12 100 GLY A O 1
ATOM 816 N N . LEU A 1 101 ? 19.703 -3.613 5.576 1.00 86.25 101 LEU A N 1
ATOM 817 C CA . LEU A 1 101 ? 18.448 -3.887 4.865 1.00 86.25 101 LEU A CA 1
ATOM 818 C C . LEU A 1 101 ? 17.549 -4.877 5.614 1.00 86.25 101 LEU A C 1
ATOM 820 O O . LEU A 1 101 ? 16.342 -4.676 5.677 1.00 86.25 101 LEU A O 1
ATOM 824 N N . GLU A 1 102 ? 18.135 -5.911 6.212 1.00 84.38 102 GLU A N 1
ATOM 825 C CA . GLU A 1 102 ? 17.400 -6.947 6.940 1.00 84.38 102 GLU A CA 1
ATOM 826 C C . GLU A 1 102 ? 16.598 -6.360 8.111 1.00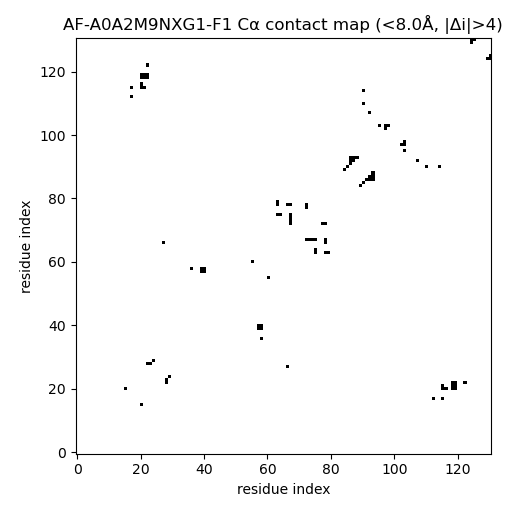 84.38 102 GLU A C 1
ATOM 828 O O . GLU A 1 102 ? 15.385 -6.543 8.199 1.00 84.38 102 GLU A O 1
ATOM 833 N N . LYS A 1 103 ? 17.247 -5.552 8.959 1.00 81.44 103 LYS A N 1
ATOM 834 C CA . LYS A 1 103 ? 16.603 -4.919 10.120 1.00 81.44 103 LYS A CA 1
ATOM 835 C C 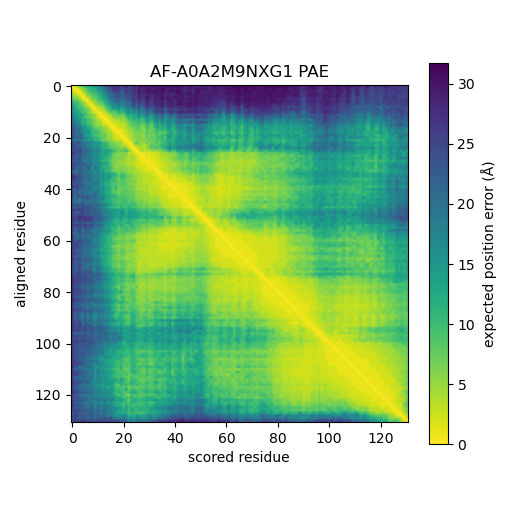. LYS A 1 103 ? 15.536 -3.904 9.710 1.00 81.44 103 LYS A C 1
ATOM 837 O O . LYS A 1 103 ? 14.493 -3.819 10.353 1.00 81.44 103 LYS A O 1
ATOM 842 N N . LEU A 1 104 ? 15.776 -3.159 8.628 1.00 83.94 104 LEU A N 1
ATOM 843 C CA . LEU A 1 104 ? 14.784 -2.240 8.061 1.00 83.94 104 LEU A CA 1
ATOM 844 C C . LEU A 1 104 ? 13.571 -2.986 7.500 1.00 83.94 104 LEU A C 1
ATOM 846 O O . LEU A 1 104 ? 12.438 -2.558 7.715 1.00 83.94 104 LEU A O 1
ATOM 850 N N . SER A 1 105 ? 13.801 -4.114 6.827 1.00 79.88 105 SER A N 1
ATOM 851 C CA . SER A 1 105 ? 12.739 -4.977 6.310 1.00 79.88 105 SER A CA 1
ATOM 852 C C . SER A 1 105 ? 11.877 -5.532 7.446 1.00 79.88 105 SER A C 1
ATOM 854 O O . SER A 1 105 ? 10.652 -5.427 7.399 1.00 79.88 105 SER A O 1
ATOM 856 N N . MET A 1 106 ? 12.505 -6.018 8.523 1.00 83.69 106 MET A N 1
ATOM 857 C CA . MET A 1 106 ? 11.795 -6.473 9.723 1.00 83.69 106 MET A CA 1
ATOM 858 C C . MET A 1 106 ? 10.960 -5.357 10.356 1.00 83.69 106 MET A C 1
ATOM 860 O O . MET A 1 106 ? 9.797 -5.578 10.685 1.00 83.69 106 MET A O 1
ATOM 864 N N . GLN A 1 107 ? 11.520 -4.151 10.501 1.00 83.44 107 GLN A N 1
ATOM 865 C CA . GLN A 1 107 ? 10.785 -3.004 11.039 1.00 83.44 107 GLN A CA 1
ATOM 866 C C . GLN A 1 107 ? 9.559 -2.679 10.183 1.00 83.44 107 GLN A C 1
ATOM 868 O O . GLN A 1 107 ? 8.466 -2.528 10.723 1.00 83.44 107 GLN A O 1
ATOM 873 N N . ALA A 1 108 ? 9.720 -2.601 8.860 1.00 83.75 108 ALA A N 1
ATOM 874 C CA . ALA A 1 108 ? 8.607 -2.343 7.955 1.00 83.75 108 ALA A CA 1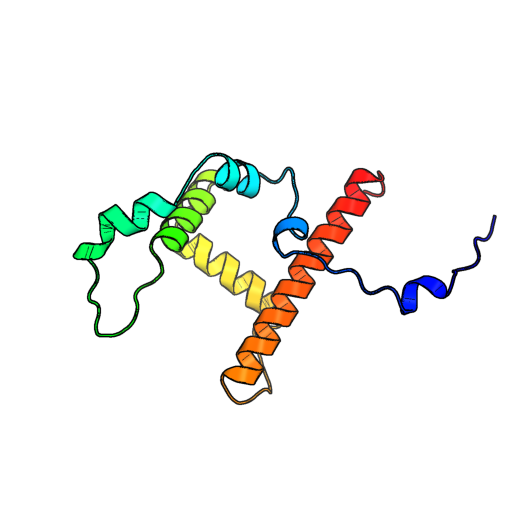
ATOM 875 C C . ALA A 1 108 ? 7.531 -3.434 8.079 1.00 83.75 108 ALA A C 1
ATOM 877 O O . ALA A 1 108 ? 6.353 -3.118 8.238 1.00 83.75 108 ALA A O 1
ATOM 878 N N . MET A 1 109 ? 7.931 -4.710 8.082 1.00 85.12 109 MET A N 1
ATOM 879 C CA . MET A 1 109 ? 7.012 -5.841 8.220 1.00 85.12 109 MET A CA 1
ATOM 880 C C . MET A 1 109 ? 6.228 -5.788 9.538 1.00 85.12 109 MET A C 1
ATOM 882 O O . MET A 1 109 ? 5.007 -5.935 9.519 1.00 85.12 109 MET A O 1
ATOM 886 N N . LEU A 1 110 ? 6.896 -5.517 10.663 1.00 82.06 110 LEU A N 1
ATOM 887 C CA . LEU A 1 110 ? 6.252 -5.372 11.973 1.00 82.06 110 LEU A CA 1
ATOM 888 C C . LEU A 1 110 ? 5.276 -4.193 12.005 1.00 82.06 110 LEU A C 1
ATOM 890 O O . LEU A 1 110 ? 4.168 -4.325 12.523 1.00 82.06 110 LEU A O 1
ATOM 894 N N . THR A 1 111 ? 5.651 -3.059 11.412 1.00 84.25 111 THR A N 1
ATOM 895 C CA . THR A 1 111 ? 4.771 -1.893 11.294 1.00 84.25 111 THR A CA 1
ATOM 896 C C . THR A 1 111 ? 3.515 -2.227 10.493 1.00 84.25 111 THR A C 1
ATOM 898 O O . THR A 1 111 ? 2.404 -1.955 10.951 1.00 84.25 111 THR A O 1
ATOM 901 N N . PHE A 1 112 ? 3.661 -2.860 9.326 1.00 82.19 112 PHE A N 1
ATOM 902 C CA . PHE A 1 112 ? 2.513 -3.257 8.512 1.00 82.19 112 PHE A CA 1
ATOM 903 C C . PHE A 1 112 ? 1.651 -4.314 9.208 1.00 82.19 112 PHE A C 1
ATOM 905 O O . PHE A 1 112 ? 0.427 -4.205 9.172 1.00 82.19 112 PHE A O 1
ATOM 912 N N . ALA A 1 113 ? 2.256 -5.279 9.907 1.00 78.56 113 ALA A N 1
ATOM 913 C CA . ALA A 1 113 ? 1.529 -6.247 10.724 1.00 78.56 113 ALA A CA 1
ATOM 914 C C . ALA A 1 113 ? 0.712 -5.550 11.827 1.00 78.56 113 ALA A C 1
ATOM 916 O O . ALA A 1 113 ? -0.473 -5.837 11.988 1.00 78.56 113 ALA A O 1
ATOM 917 N N . ALA A 1 114 ? 1.290 -4.569 12.526 1.00 81.25 114 ALA A N 1
ATOM 918 C CA . ALA A 1 114 ? 0.592 -3.800 13.554 1.00 81.25 114 ALA A CA 1
ATOM 919 C C . ALA A 1 114 ? -0.559 -2.947 12.983 1.00 81.25 114 ALA A C 1
ATOM 921 O O . ALA A 1 114 ? -1.638 -2.891 13.575 1.00 81.25 114 ALA A O 1
ATOM 922 N N . MET A 1 115 ? -0.369 -2.312 11.819 1.00 82.12 115 MET A N 1
ATOM 923 C CA . MET A 1 115 ? 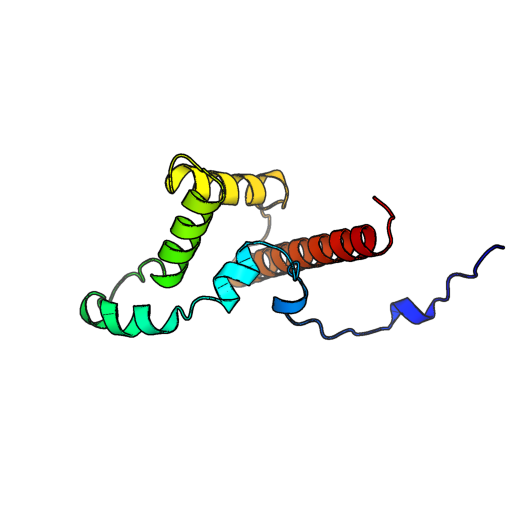-1.435 -1.582 11.110 1.00 82.12 115 MET A CA 1
ATOM 924 C C . MET A 1 115 ? -2.617 -2.494 10.780 1.00 82.12 115 MET A C 1
ATOM 926 O O . MET A 1 115 ? -3.778 -2.129 10.967 1.00 82.12 115 MET A O 1
ATOM 930 N N . ASN A 1 116 ? -2.293 -3.690 10.311 1.00 77.19 116 ASN A N 1
ATOM 931 C CA . ASN A 1 116 ? -3.226 -4.743 9.970 1.00 77.19 116 ASN A CA 1
ATOM 932 C C . ASN A 1 116 ? -3.984 -5.256 11.215 1.00 77.19 116 ASN A C 1
ATOM 934 O O . ASN A 1 116 ? -5.212 -5.315 11.198 1.00 77.19 116 ASN A O 1
ATOM 938 N N . VAL A 1 117 ? -3.306 -5.490 12.344 1.00 77.00 117 VAL A N 1
ATOM 939 C CA . VAL A 1 117 ? -3.957 -5.846 13.624 1.00 77.00 117 VAL A CA 1
ATOM 940 C C . VAL A 1 117 ? -4.873 -4.727 14.126 1.00 77.00 117 VAL A C 1
ATOM 942 O O . VAL A 1 117 ? -6.020 -4.980 14.492 1.00 77.00 117 VAL A O 1
ATOM 945 N N . LYS A 1 118 ? -4.421 -3.466 14.097 1.00 79.88 118 LYS A N 1
ATOM 946 C CA . LYS A 1 118 ? -5.259 -2.313 14.473 1.00 79.88 118 LYS A CA 1
ATOM 947 C C . LYS A 1 118 ? -6.542 -2.278 13.644 1.00 79.88 118 LYS A C 1
ATOM 949 O O . LYS A 1 118 ? -7.632 -2.102 14.183 1.00 79.88 118 LYS A O 1
ATOM 954 N N . LYS A 1 119 ? -6.410 -2.500 12.337 1.00 75.12 119 LYS A N 1
ATOM 955 C CA . LYS A 1 119 ? -7.537 -2.559 11.411 1.00 75.12 119 LYS A CA 1
ATOM 956 C C . LYS A 1 119 ? -8.517 -3.674 11.779 1.00 75.12 119 LYS A C 1
ATOM 958 O O . LYS A 1 119 ? -9.718 -3.431 11.689 1.00 75.12 119 LYS A O 1
ATOM 963 N N . GLN A 1 120 ? -8.047 -4.838 12.240 1.00 63.16 120 GLN A N 1
ATOM 964 C CA . GLN A 1 120 ? -8.918 -5.891 12.776 1.00 63.16 120 GLN A CA 1
ATOM 965 C C . GLN A 1 120 ? -9.651 -5.497 14.047 1.00 63.16 120 GLN A C 1
ATOM 967 O O . GLN A 1 120 ? -10.854 -5.735 14.152 1.00 63.16 120 GLN A O 1
ATOM 972 N N . LEU A 1 121 ? -8.960 -4.881 15.002 1.00 73.94 121 LEU A N 1
ATOM 973 C CA . LEU A 1 121 ? -9.588 -4.448 16.248 1.00 73.94 121 LEU A CA 1
ATOM 974 C C . LEU A 1 121 ? -10.704 -3.437 15.972 1.00 73.94 121 LEU A C 1
ATOM 976 O O . LEU A 1 121 ? -11.799 -3.561 16.518 1.00 73.94 121 LEU A O 1
ATOM 980 N N . ASP A 1 122 ? -10.471 -2.501 15.052 1.00 76.19 122 ASP A N 1
ATOM 981 C CA . ASP A 1 122 ? -11.492 -1.545 14.622 1.00 76.19 122 ASP A CA 1
ATOM 982 C C . ASP A 1 122 ? -12.695 -2.248 13.957 1.00 76.19 122 ASP A C 1
ATOM 984 O O . ASP A 1 122 ? -13.838 -1.829 14.146 1.00 76.19 122 ASP A O 1
ATOM 988 N N . MET A 1 123 ? -12.484 -3.362 13.238 1.00 64.62 123 MET A N 1
ATOM 989 C CA . MET A 1 123 ? -13.595 -4.187 12.736 1.00 64.62 123 MET A CA 1
ATOM 990 C C . MET A 1 123 ? -14.384 -4.866 13.842 1.00 64.62 123 MET A C 1
ATOM 992 O O . MET A 1 123 ? -15.612 -4.864 13.797 1.00 64.62 123 MET A O 1
ATOM 996 N N . ALA A 1 124 ? -13.687 -5.508 14.779 1.00 68.50 124 ALA A N 1
ATOM 997 C CA . ALA A 1 124 ? -14.318 -6.252 15.859 1.00 68.50 124 ALA A CA 1
ATOM 998 C C . ALA A 1 124 ? -15.171 -5.309 16.714 1.00 68.50 124 ALA A C 1
ATOM 1000 O O . ALA A 1 124 ? -16.303 -5.636 17.060 1.00 68.50 124 ALA A O 1
ATOM 1001 N N . ARG A 1 125 ? -14.674 -4.090 16.959 1.00 72.12 125 ARG A N 1
ATOM 1002 C CA . ARG A 1 125 ? -15.422 -3.025 17.636 1.00 72.12 125 ARG A CA 1
ATOM 1003 C C . ARG A 1 125 ? -16.677 -2.609 16.868 1.00 72.12 125 ARG A C 1
ATOM 1005 O O . ARG A 1 125 ? -17.745 -2.563 17.470 1.00 72.12 125 ARG A O 1
ATOM 1012 N N . SER A 1 126 ? -16.568 -2.382 15.556 1.00 73.62 126 SER A N 1
ATOM 1013 C CA . SER A 1 126 ? -17.711 -2.007 14.711 1.00 73.62 126 SER A CA 1
ATOM 1014 C C . SER A 1 126 ? -18.780 -3.106 14.631 1.00 73.62 126 SER A C 1
ATOM 1016 O O . SER A 1 126 ? -19.966 -2.805 14.738 1.00 73.62 126 SER A O 1
ATOM 1018 N N . LYS A 1 127 ? -18.390 -4.386 14.516 1.00 70.19 127 LYS A N 1
ATOM 1019 C CA . LYS A 1 127 ? -19.332 -5.525 14.527 1.00 70.19 127 LYS A CA 1
ATOM 1020 C C . LYS A 1 127 ? -20.054 -5.691 15.868 1.00 70.19 127 LYS A C 1
ATOM 1022 O O . LYS A 1 127 ? -21.201 -6.121 15.882 1.00 70.19 127 LYS A O 1
ATOM 1027 N N . ASN A 1 128 ? -19.394 -5.341 16.971 1.00 74.81 128 ASN A N 1
ATOM 1028 C CA . ASN A 1 128 ? -19.929 -5.469 18.327 1.00 74.81 128 ASN A CA 1
ATOM 1029 C C . ASN A 1 128 ? -20.676 -4.209 18.815 1.00 74.81 128 ASN A C 1
ATOM 1031 O O . ASN A 1 128 ? -21.004 -4.129 19.996 1.00 74.81 128 ASN A O 1
ATOM 1035 N N . GLY A 1 129 ? -20.921 -3.215 17.947 1.00 63.34 129 GLY A N 1
ATOM 1036 C CA . GLY A 1 129 ? -21.648 -1.987 18.304 1.00 63.34 129 GLY A CA 1
ATOM 1037 C C . GLY A 1 129 ? -20.919 -1.087 19.312 1.00 63.34 129 GLY A C 1
ATOM 1038 O O . GLY A 1 129 ? -21.551 -0.303 20.010 1.00 63.34 129 GLY A O 1
ATOM 1039 N N . LEU A 1 130 ? -19.592 -1.210 19.416 1.00 62.78 130 LEU A N 1
ATOM 1040 C CA . LEU A 1 130 ? -18.745 -0.439 20.340 1.00 62.78 130 LEU A CA 1
ATOM 1041 C C .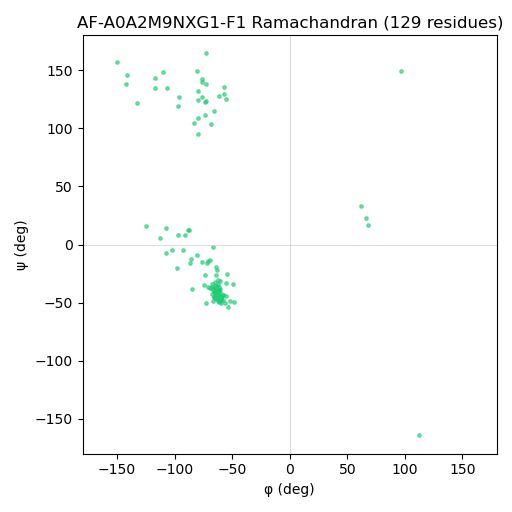 LEU A 1 130 ? -18.264 0.903 19.747 1.00 62.78 130 LEU A C 1
ATOM 1043 O O . LEU A 1 130 ? -17.342 1.522 20.291 1.00 62.78 130 LEU A O 1
ATOM 1047 N N . THR A 1 131 ? -18.851 1.321 18.624 1.00 58.03 131 THR A N 1
ATOM 1048 C CA . THR A 1 131 ? -18.607 2.575 17.892 1.00 58.03 131 THR A CA 1
ATOM 1049 C C . THR A 1 131 ? -19.845 2.974 17.116 1.00 58.03 131 THR A C 1
ATOM 1051 O O . THR A 1 131 ? -20.365 2.069 16.422 1.00 58.03 131 THR A O 1
#

Mean predicted aligned error: 11.05 Å

Sequence (131 aa):
MLSKHDSILRGQLEMITLDQLVRPNQLVHKIEAAMDFTFIYDLVKDMYSEVGRPSINPVILLKLTLIQHTFGIRSLRETIDRVFADAKEKHGMRWTTLRGLEKLSMQAMLTFAAMNVKKQLDMARSKNGLT

pLDDT: mean 77.39, std 13.24, range [30.48, 92.19]

Solvent-accessible surface area (backbone atoms only — not comparable to full-atom values): 8220 Å² total; per-residue (Å²): 131,90,77,79,81,68,73,70,70,79,75,66,84,77,92,74,55,80,74,74,28,51,63,87,85,39,70,67,50,55,51,56,76,73,45,88,62,70,66,54,53,74,74,45,48,90,79,54,74,96,72,78,83,83,71,81,58,67,61,57,54,51,52,49,51,50,49,19,64,75,70,68,43,96,35,63,66,57,46,51,50,48,55,53,47,46,40,28,75,76,57,59,63,69,64,77,92,71,75,60,70,68,55,49,50,51,52,52,51,52,46,53,51,50,54,28,49,52,48,37,52,56,48,55,35,51,77,69,66,74,105